Protein AF-A0A7V0ZIM2-F1 (afdb_monomer)

Mean predicted aligned error: 8.86 Å

Secondary structure (DSSP, 8-state):
----PPP--SS----SSEEEEEEEEE-TTSPEEEEEEEEEEEE--TTS--

Foldseek 3Di:
DDPDDDDPDPDDDDDPQWDWDWAFDADPVRDGDPPDTDIDTGGNDVVPDD

Solvent-accessible surface area (backbone atoms only — not comparable to full-atom values): 3562 Å² total; per-residue (Å²): 132,86,84,76,86,76,87,82,73,93,66,94,77,84,70,84,42,57,47,77,46,81,40,76,30,58,50,98,88,65,48,70,42,87,98,42,64,42,80,42,79,44,74,64,45,86,88,62,73,126

Radius of gyration: 17.64 Å; Cα contacts (8 Å, |Δi|>4): 43; chains: 1; bounding box: 26×42×42 Å

Structure (mmCIF, N/CA/C/O backbone):
data_AF-A0A7V0ZIM2-F1
#
_entry.id   AF-A0A7V0ZIM2-F1
#
loop_
_atom_site.group_PDB
_atom_site.id
_atom_site.type_symbol
_atom_site.label_atom_id
_atom_site.label_alt_id
_atom_site.label_comp_id
_atom_site.label_asym_id
_atom_site.label_entity_id
_atom_site.label_seq_id
_atom_site.pdbx_PDB_ins_code
_atom_site.Cartn_x
_atom_site.Cartn_y
_atom_site.Cartn_z
_atom_site.occupancy
_atom_site.B_iso_or_equiv
_atom_site.auth_seq_id
_atom_site.auth_comp_id
_atom_site.auth_asym_id
_atom_site.auth_atom_id
_atom_site.pdbx_PDB_model_num
ATOM 1 N N . MET A 1 1 ? -12.671 -25.645 -18.521 1.00 48.84 1 MET A N 1
ATOM 2 C CA . MET A 1 1 ? -12.021 -24.607 -19.348 1.00 48.84 1 MET A CA 1
ATOM 3 C C . MET A 1 1 ? -10.894 -24.015 -18.520 1.00 48.84 1 MET A C 1
ATOM 5 O O . MET A 1 1 ? -11.171 -23.529 -17.433 1.00 48.84 1 MET A O 1
ATOM 9 N N . SER A 1 2 ? -9.638 -24.167 -18.942 1.00 59.28 2 SER A N 1
ATOM 10 C CA . SER A 1 2 ? -8.485 -23.637 -18.204 1.00 59.28 2 SER A CA 1
ATOM 11 C C . SER A 1 2 ? -8.370 -22.138 -18.470 1.00 59.28 2 SER A C 1
ATOM 13 O O . SER A 1 2 ? -8.018 -21.735 -19.578 1.00 59.28 2 SER A O 1
ATOM 15 N N . ASN A 1 3 ? -8.700 -21.316 -17.477 1.00 67.56 3 ASN A N 1
ATOM 16 C CA . ASN A 1 3 ? -8.538 -19.870 -17.566 1.00 67.56 3 ASN A CA 1
ATOM 17 C C . ASN A 1 3 ? -7.060 -19.536 -17.301 1.00 67.56 3 ASN A C 1
ATOM 19 O O . ASN A 1 3 ? -6.668 -19.279 -16.166 1.00 67.56 3 ASN A O 1
ATOM 23 N N . ASN A 1 4 ? -6.218 -19.657 -18.329 1.00 77.62 4 ASN A N 1
ATOM 24 C CA . ASN A 1 4 ? -4.795 -19.343 -18.221 1.00 77.62 4 ASN A CA 1
ATOM 25 C C . ASN A 1 4 ? -4.620 -17.822 -18.267 1.00 77.62 4 ASN A C 1
ATOM 27 O O . ASN A 1 4 ? -4.848 -17.201 -19.303 1.00 77.62 4 ASN A O 1
ATOM 31 N N . LEU A 1 5 ? -4.225 -17.225 -17.142 1.00 85.56 5 LEU A N 1
ATOM 32 C CA . LEU A 1 5 ? -3.831 -15.820 -17.089 1.00 85.56 5 LEU A CA 1
ATOM 33 C C . LEU A 1 5 ? -2.494 -15.665 -17.819 1.00 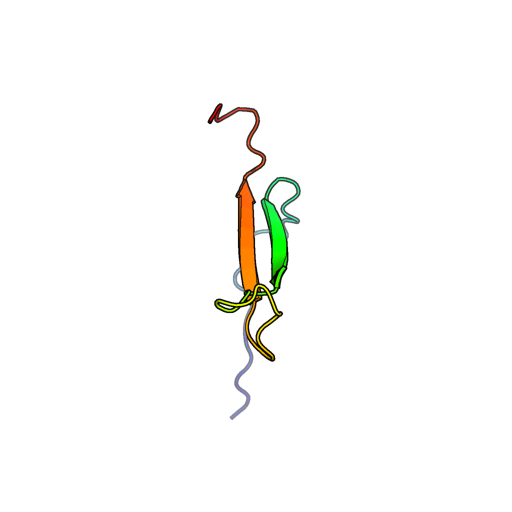85.56 5 LEU A C 1
ATOM 35 O O . LEU A 1 5 ? -1.491 -16.251 -17.416 1.00 85.56 5 LEU A O 1
ATOM 39 N N . VAL A 1 6 ? -2.496 -14.898 -18.909 1.00 84.62 6 VAL A N 1
ATOM 40 C CA . VAL A 1 6 ? -1.291 -14.612 -19.692 1.00 84.62 6 VAL A CA 1
ATOM 41 C C . VAL A 1 6 ? -0.755 -13.251 -19.264 1.00 84.62 6 VAL A C 1
ATOM 43 O O . VAL A 1 6 ? -1.476 -12.251 -19.289 1.00 84.62 6 VAL A O 1
ATOM 46 N N . ASN A 1 7 ? 0.506 -13.218 -18.844 1.00 86.19 7 ASN A N 1
ATOM 47 C CA . ASN A 1 7 ? 1.211 -11.979 -18.547 1.00 86.19 7 ASN A CA 1
ATOM 48 C C . ASN A 1 7 ? 1.509 -11.236 -19.866 1.00 86.19 7 ASN A C 1
ATOM 50 O O . ASN A 1 7 ? 2.001 -11.844 -20.813 1.00 86.19 7 ASN A O 1
ATOM 54 N N . HIS A 1 8 ? 1.190 -9.941 -19.922 1.00 86.56 8 HIS A N 1
ATOM 55 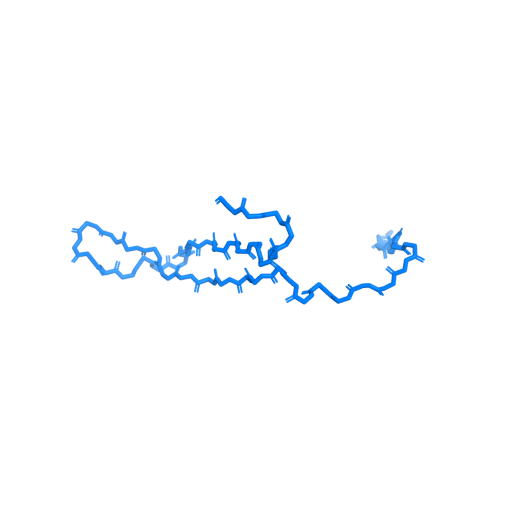C CA . HIS A 1 8 ? 1.395 -9.072 -21.089 1.00 86.56 8 HIS A CA 1
ATOM 56 C C . HIS A 1 8 ? 2.480 -8.005 -20.855 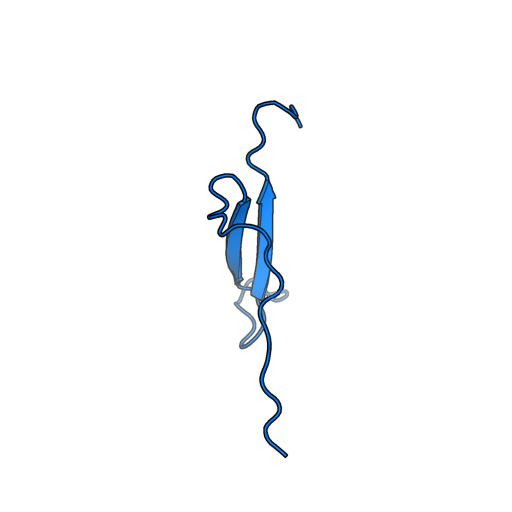1.00 86.56 8 HIS A C 1
ATOM 58 O O . HIS A 1 8 ? 2.563 -7.028 -21.600 1.00 86.56 8 HIS A O 1
ATOM 64 N N . ASN A 1 9 ? 3.302 -8.154 -19.818 1.00 87.56 9 ASN A N 1
ATOM 65 C CA . ASN A 1 9 ? 4.408 -7.245 -19.557 1.00 87.56 9 ASN A CA 1
ATOM 66 C C . ASN A 1 9 ? 5.434 -7.333 -20.695 1.00 87.56 9 ASN A C 1
ATOM 68 O O . ASN A 1 9 ? 5.877 -8.416 -21.067 1.00 87.56 9 ASN A O 1
ATOM 72 N N . LEU A 1 10 ? 5.819 -6.177 -21.244 1.00 89.94 10 LEU A N 1
ATOM 73 C CA . LEU A 1 10 ? 6.854 -6.088 -22.283 1.00 89.94 10 LEU A CA 1
ATOM 74 C C . LEU A 1 10 ? 8.255 -6.353 -21.720 1.00 89.94 10 LEU A C 1
ATOM 76 O O . LEU A 1 10 ? 9.129 -6.849 -22.425 1.00 89.94 10 LEU A O 1
ATOM 80 N N . VAL A 1 11 ? 8.454 -5.984 -20.457 1.00 88.69 11 VAL A N 1
ATOM 81 C CA . VAL A 1 11 ? 9.678 -6.167 -19.685 1.00 88.69 11 VAL A CA 1
ATOM 82 C C . VAL A 1 11 ? 9.308 -6.375 -18.223 1.00 88.69 11 VAL A C 1
ATOM 84 O O . VAL A 1 11 ? 8.320 -5.815 -17.741 1.00 88.69 11 VAL A O 1
ATOM 87 N N . ASP A 1 12 ? 10.123 -7.143 -17.514 1.00 88.44 12 ASP A N 1
ATOM 88 C CA . ASP A 1 12 ? 10.015 -7.261 -16.066 1.00 88.44 12 ASP A CA 1
ATOM 89 C C . ASP A 1 12 ? 10.698 -6.057 -15.411 1.00 88.44 12 ASP A C 1
ATOM 91 O O . ASP A 1 12 ? 11.883 -5.795 -15.633 1.00 88.44 12 ASP A O 1
ATOM 95 N N . ILE A 1 13 ? 9.936 -5.295 -14.628 1.00 83.06 13 ILE A N 1
ATOM 96 C CA . ILE A 1 13 ? 10.421 -4.112 -13.916 1.00 83.06 13 ILE A CA 1
ATOM 97 C C . ILE A 1 13 ? 10.122 -4.295 -12.437 1.00 83.06 13 ILE A C 1
ATOM 99 O O . ILE A 1 13 ? 8.976 -4.514 -12.050 1.00 83.06 13 ILE A O 1
ATOM 103 N N . ASP A 1 14 ? 11.161 -4.147 -11.624 1.00 81.25 14 ASP A N 1
ATOM 104 C CA . ASP A 1 14 ? 11.026 -3.982 -10.185 1.00 81.25 14 ASP A CA 1
ATOM 105 C C . ASP A 1 14 ? 11.039 -2.483 -9.854 1.00 81.25 14 ASP A C 1
ATOM 107 O O . ASP A 1 14 ? 12.024 -1.776 -10.110 1.00 81.25 14 ASP A O 1
ATOM 111 N N . TYR A 1 15 ? 9.913 -1.971 -9.359 1.00 79.50 15 TYR A N 1
ATOM 112 C CA . TYR A 1 15 ? 9.741 -0.549 -9.085 1.00 79.50 15 TYR A CA 1
ATOM 113 C C . TYR A 1 15 ? 10.402 -0.185 -7.756 1.00 79.50 15 TYR A C 1
ATOM 115 O O . TYR A 1 15 ? 9.852 -0.423 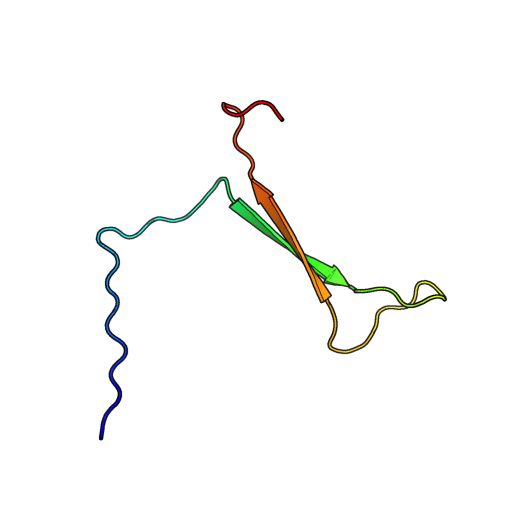-6.689 1.00 79.50 15 TYR A O 1
ATOM 123 N N . LYS A 1 16 ? 11.569 0.458 -7.822 1.00 80.81 16 LYS A N 1
ATOM 124 C CA . LYS A 1 16 ? 12.323 0.873 -6.624 1.00 80.81 16 LYS A CA 1
ATOM 125 C C . LYS A 1 16 ? 11.818 2.162 -5.981 1.00 80.81 16 LYS A C 1
ATOM 127 O O . LYS A 1 16 ? 12.040 2.387 -4.800 1.00 80.81 16 LYS A O 1
ATOM 132 N N . GLU A 1 17 ? 11.145 2.997 -6.765 1.00 84.44 17 GLU A N 1
ATOM 133 C CA . GLU A 1 17 ? 10.703 4.332 -6.345 1.00 84.44 17 GLU A CA 1
ATOM 134 C C . GLU A 1 17 ? 9.239 4.369 -5.892 1.00 84.44 17 GLU A C 1
ATOM 136 O O . GLU A 1 17 ? 8.742 5.416 -5.489 1.00 84.44 17 GLU A O 1
ATOM 141 N N . ILE A 1 18 ? 8.527 3.243 -5.973 1.00 85.88 18 ILE A N 1
ATOM 142 C CA . ILE A 1 18 ? 7.161 3.119 -5.467 1.00 85.88 18 ILE A CA 1
ATOM 143 C C . ILE A 1 18 ? 7.246 2.359 -4.150 1.00 85.88 18 ILE A C 1
ATOM 145 O O . ILE A 1 18 ? 7.501 1.158 -4.137 1.00 85.88 18 ILE A O 1
ATOM 149 N N . ILE A 1 19 ? 7.036 3.061 -3.043 1.00 86.38 19 ILE A N 1
ATOM 150 C CA . ILE A 1 19 ? 7.007 2.455 -1.715 1.00 86.38 19 ILE A CA 1
ATOM 151 C C . ILE A 1 19 ? 5.545 2.203 -1.362 1.00 86.38 19 ILE A C 1
ATOM 153 O O . ILE A 1 19 ? 4.732 3.129 -1.338 1.00 86.38 19 ILE A O 1
ATOM 157 N N . TYR A 1 20 ? 5.217 0.938 -1.105 1.00 89.50 20 TYR A N 1
ATOM 158 C CA . TYR A 1 20 ? 3.890 0.514 -0.680 1.00 89.50 20 TYR A CA 1
ATOM 159 C C . TYR A 1 20 ? 3.918 0.080 0.783 1.00 89.50 20 TYR A C 1
ATOM 161 O O . TYR A 1 20 ? 4.628 -0.856 1.147 1.00 89.50 20 TYR A O 1
ATOM 169 N N . GLU A 1 21 ? 3.108 0.735 1.608 1.00 92.31 21 GLU A N 1
ATOM 170 C CA . GLU A 1 21 ? 2.946 0.400 3.020 1.00 92.31 21 GLU A CA 1
ATOM 171 C C . GLU A 1 21 ? 1.468 0.192 3.352 1.00 92.31 21 GLU A C 1
ATOM 173 O O . GLU A 1 21 ? 0.612 0.998 2.994 1.00 92.31 21 GLU A O 1
ATOM 178 N N . LEU A 1 22 ? 1.165 -0.875 4.092 1.00 94.38 22 LEU A N 1
ATOM 179 C CA . LEU A 1 22 ? -0.139 -1.060 4.721 1.00 94.38 22 LEU A CA 1
ATOM 180 C C . LEU A 1 22 ? -0.049 -0.624 6.176 1.00 94.38 22 LEU A C 1
ATOM 182 O O . LEU A 1 22 ? 0.728 -1.180 6.951 1.00 94.38 22 LEU A O 1
ATOM 186 N N . ARG A 1 23 ? -0.854 0.372 6.542 1.00 93.88 23 ARG A N 1
ATOM 187 C CA . ARG A 1 23 ? -0.962 0.867 7.917 1.00 93.88 23 ARG A CA 1
ATOM 188 C C . ARG A 1 23 ? -2.341 0.532 8.484 1.00 93.88 23 ARG A C 1
ATOM 190 O O . ARG A 1 23 ? -3.308 0.558 7.721 1.00 93.88 23 ARG A O 1
ATOM 197 N N . PRO A 1 24 ? -2.461 0.253 9.793 1.00 95.00 24 PRO A N 1
ATOM 198 C CA . PRO A 1 24 ? -3.757 -0.023 10.401 1.00 95.00 24 PRO A CA 1
ATOM 199 C C . PRO A 1 24 ? -4.704 1.163 10.192 1.00 95.00 24 PRO A C 1
ATOM 201 O O . PRO A 1 24 ? -4.304 2.325 10.317 1.00 95.00 24 PRO A O 1
ATOM 204 N N . CYS A 1 25 ? -5.956 0.871 9.843 1.00 94.94 25 CYS A N 1
ATOM 205 C CA . CYS A 1 25 ? -7.009 1.876 9.880 1.00 94.94 25 CYS A CA 1
ATOM 206 C C . CYS A 1 25 ? -7.494 1.996 11.322 1.00 94.94 25 CYS A C 1
ATOM 208 O O . CYS A 1 25 ? -7.829 0.982 11.928 1.00 94.94 25 CYS A O 1
ATOM 210 N N . LEU A 1 26 ? -7.472 3.206 11.875 1.00 95.81 26 LEU A N 1
ATOM 211 C CA . LEU A 1 26 ? -7.838 3.436 13.268 1.00 95.81 26 LEU A CA 1
ATOM 212 C C . LEU A 1 26 ? -9.297 3.878 13.366 1.00 95.81 26 LEU A C 1
ATOM 214 O O . LEU A 1 26 ? -9.779 4.631 12.516 1.00 95.81 26 LEU A O 1
ATOM 218 N N . ASP A 1 27 ? -9.984 3.412 14.401 1.00 93.62 27 ASP A N 1
ATOM 219 C CA . ASP A 1 27 ? -11.324 3.866 14.748 1.00 93.62 27 ASP A CA 1
ATOM 220 C C . ASP A 1 27 ? -11.293 5.226 15.480 1.00 93.62 27 ASP A C 1
ATOM 222 O O . ASP A 1 27 ? -10.260 5.888 15.601 1.00 93.62 27 ASP A O 1
ATOM 226 N N . TYR A 1 28 ? -12.448 5.662 15.984 1.00 94.25 28 TYR A N 1
ATOM 227 C CA . TYR A 1 28 ? -12.568 6.922 16.721 1.00 94.25 28 TYR A CA 1
ATOM 228 C C . TYR A 1 28 ? -11.840 6.927 18.080 1.00 94.25 28 TYR A C 1
ATOM 230 O O . TYR A 1 28 ? -11.581 8.006 18.611 1.00 94.25 28 TYR A O 1
ATOM 238 N N . ASN A 1 29 ? -11.516 5.759 18.640 1.00 95.06 29 ASN A N 1
ATOM 239 C CA . ASN A 1 29 ? -10.735 5.608 19.871 1.00 95.06 29 ASN A CA 1
ATOM 240 C C . ASN A 1 29 ? -9.227 5.533 19.595 1.00 95.06 29 ASN A C 1
ATOM 242 O O . ASN A 1 29 ? -8.430 5.664 20.523 1.00 95.06 29 ASN A O 1
ATOM 246 N N . GLY A 1 30 ? -8.834 5.362 18.330 1.00 93.88 30 GLY A N 1
ATOM 247 C CA . GLY A 1 30 ? -7.450 5.146 17.924 1.00 93.88 30 GLY A CA 1
ATOM 248 C C . GLY A 1 30 ? -7.052 3.670 17.862 1.00 93.88 30 GLY A C 1
ATOM 249 O O . GLY A 1 30 ? -5.864 3.386 17.705 1.00 93.88 30 GLY A O 1
ATOM 250 N N . ASP A 1 31 ? -8.008 2.744 17.955 1.00 96.06 31 ASP A N 1
ATOM 251 C CA . ASP A 1 31 ? -7.755 1.306 17.910 1.00 96.06 31 ASP A CA 1
ATOM 252 C C . ASP A 1 31 ? -7.777 0.782 16.461 1.00 96.06 31 ASP A C 1
ATOM 254 O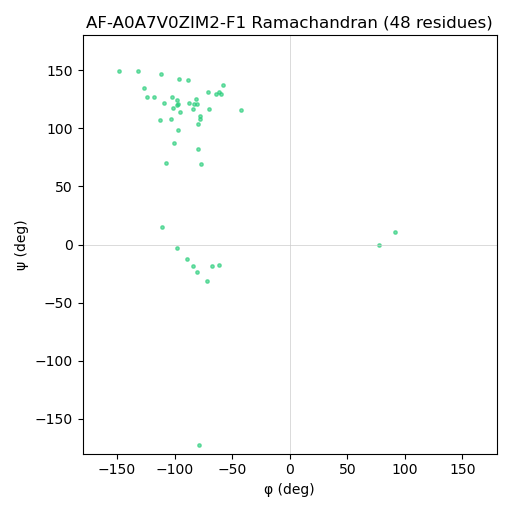 O . ASP A 1 31 ? -8.598 1.229 15.653 1.00 96.06 31 ASP A O 1
ATOM 258 N N . PRO A 1 32 ? -6.899 -0.171 16.087 1.00 96.81 32 PRO A N 1
ATOM 259 C CA . PRO A 1 32 ? -6.928 -0.786 14.764 1.00 96.81 32 PRO A CA 1
ATOM 260 C C . PRO A 1 32 ? -8.240 -1.526 14.482 1.00 9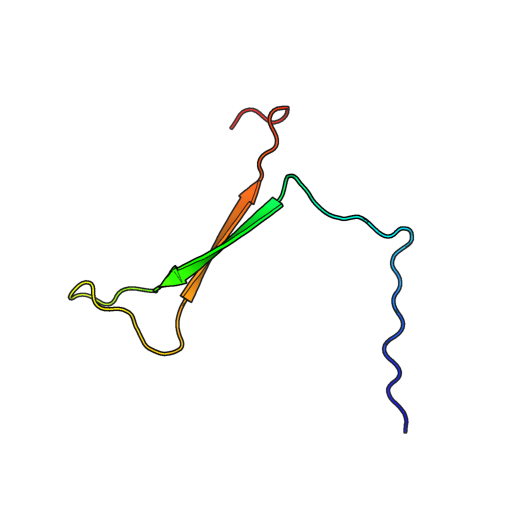6.81 32 PRO A C 1
ATOM 262 O O . PRO A 1 32 ? -8.664 -2.386 15.253 1.00 96.81 32 PRO A O 1
ATOM 265 N N . VAL A 1 33 ? -8.837 -1.257 13.323 1.00 95.62 33 VAL A N 1
ATOM 266 C CA . VAL A 1 33 ? -10.028 -1.957 12.836 1.00 95.62 33 VAL A CA 1
ATOM 267 C C . VAL A 1 33 ? -9.617 -3.266 12.160 1.00 95.62 33 VAL A C 1
ATOM 269 O O . VAL A 1 33 ? -8.867 -3.274 11.181 1.00 95.62 33 VAL A O 1
ATOM 272 N N . GLU A 1 34 ? -10.127 -4.389 12.664 1.00 94.81 34 GLU A N 1
ATOM 273 C CA . GLU A 1 34 ? -9.821 -5.715 12.126 1.00 94.81 34 GLU A CA 1
ATOM 274 C C . GLU A 1 34 ? -10.233 -5.834 10.650 1.00 94.81 34 GLU A C 1
ATOM 276 O O . GLU A 1 34 ? -11.349 -5.499 10.254 1.00 94.81 34 GLU A O 1
ATOM 281 N N . GLY A 1 35 ? -9.305 -6.308 9.817 1.00 93.56 35 GLY A N 1
ATOM 282 C CA . GLY A 1 35 ? -9.531 -6.489 8.383 1.00 93.56 35 GLY A CA 1
ATOM 283 C C . GLY A 1 35 ? -9.480 -5.204 7.548 1.00 93.56 35 GLY A C 1
ATOM 284 O O . GLY A 1 35 ? -9.608 -5.294 6.326 1.00 93.56 35 GLY A O 1
ATOM 285 N N . LEU A 1 36 ? -9.249 -4.031 8.154 1.00 95.12 36 LEU A N 1
ATOM 286 C CA . LEU A 1 36 ? -9.172 -2.753 7.445 1.00 95.12 36 LEU A CA 1
ATOM 287 C C . LEU A 1 36 ? -7.788 -2.106 7.579 1.00 95.12 36 LEU A C 1
ATOM 289 O O . LEU A 1 36 ? -7.281 -1.862 8.671 1.00 95.12 36 LEU A O 1
ATOM 293 N N . ASN A 1 37 ? -7.196 -1.764 6.436 1.00 95.94 37 ASN A N 1
ATOM 294 C CA . ASN A 1 37 ? -5.902 -1.095 6.366 1.00 95.94 37 ASN A CA 1
ATOM 295 C C . ASN A 1 37 ? -5.957 0.099 5.414 1.00 95.94 37 ASN A C 1
ATOM 297 O O . ASN A 1 37 ? -6.654 0.078 4.401 1.00 95.94 37 ASN A O 1
ATOM 301 N N . ASN A 1 38 ? -5.153 1.111 5.716 1.00 94.94 38 ASN A N 1
ATOM 302 C CA . ASN A 1 38 ? -4.854 2.207 4.813 1.00 94.94 38 ASN A CA 1
ATOM 303 C C . ASN A 1 38 ? -3.658 1.820 3.938 1.00 94.94 38 ASN A C 1
ATOM 305 O O . ASN A 1 38 ? -2.572 1.548 4.452 1.00 94.94 38 ASN A O 1
ATOM 309 N N . ALA A 1 39 ? -3.851 1.830 2.622 1.00 94.75 39 ALA A N 1
ATOM 310 C CA . ALA A 1 39 ? -2.776 1.657 1.654 1.00 94.75 39 ALA A CA 1
ATOM 311 C C . ALA A 1 39 ? -2.076 2.994 1.401 1.00 94.75 39 ALA A C 1
ATOM 313 O O . ALA A 1 39 ? -2.680 3.943 0.902 1.00 94.75 39 ALA A O 1
ATOM 314 N N . TRP A 1 40 ? -0.800 3.067 1.754 1.00 93.12 40 TRP A N 1
ATOM 315 C CA . TRP A 1 40 ? 0.055 4.218 1.514 1.00 93.12 40 TRP A CA 1
ATOM 316 C C . TRP A 1 40 ? 0.938 3.912 0.313 1.00 93.12 40 TRP A C 1
ATOM 318 O O . TRP A 1 40 ? 1.735 2.977 0.339 1.00 93.12 40 TRP A O 1
ATOM 328 N N . ILE A 1 41 ? 0.7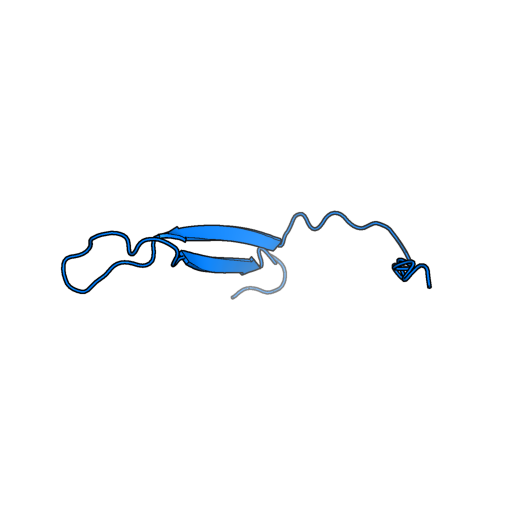74 4.700 -0.745 1.00 89.75 41 ILE A N 1
ATOM 329 C CA . ILE A 1 41 ? 1.582 4.617 -1.960 1.00 89.75 41 ILE A CA 1
ATOM 330 C C . ILE A 1 41 ? 2.405 5.895 -2.017 1.00 89.75 41 ILE A C 1
ATOM 332 O O . ILE A 1 41 ? 1.868 6.973 -2.272 1.00 89.75 41 ILE A O 1
ATOM 336 N N . LEU A 1 42 ? 3.701 5.778 -1.748 1.00 86.81 42 LEU A N 1
ATOM 337 C CA . LEU A 1 42 ? 4.633 6.890 -1.830 1.00 86.81 42 LEU A CA 1
ATOM 338 C C . LEU A 1 42 ? 5.419 6.769 -3.129 1.00 86.81 42 LEU A C 1
ATOM 340 O O . LEU A 1 42 ? 6.023 5.736 -3.414 1.00 86.81 42 LEU A O 1
ATOM 344 N N . LEU A 1 43 ? 5.411 7.843 -3.911 1.00 86.56 43 LEU A N 1
ATOM 345 C CA . LEU A 1 43 ? 6.207 7.956 -5.123 1.00 86.56 43 LEU A CA 1
ATOM 346 C C . LEU A 1 43 ? 7.475 8.731 -4.774 1.00 86.56 43 LEU A C 1
ATOM 348 O O . LEU A 1 43 ? 7.464 9.958 -4.692 1.00 86.56 43 LEU A O 1
ATOM 352 N N . ASN A 1 44 ? 8.570 8.015 -4.547 1.00 73.38 44 ASN A N 1
ATOM 353 C CA . ASN A 1 44 ? 9.884 8.606 -4.355 1.00 73.38 44 ASN A CA 1
ATOM 354 C C . ASN A 1 44 ? 10.462 9.023 -5.714 1.00 73.38 44 ASN A C 1
ATOM 356 O O . ASN A 1 44 ? 11.389 8.416 -6.232 1.00 73.38 44 ASN A O 1
ATOM 360 N N . ASN A 1 45 ? 9.881 10.045 -6.341 1.00 71.69 45 ASN A N 1
ATOM 361 C CA . ASN A 1 45 ? 10.415 10.593 -7.582 1.00 71.69 45 ASN A CA 1
ATOM 362 C C . ASN A 1 45 ? 11.215 11.870 -7.284 1.00 71.69 45 ASN A C 1
ATOM 364 O O . ASN A 1 45 ? 10.660 12.962 -7.380 1.00 71.69 45 ASN A O 1
ATOM 368 N N . PRO A 1 46 ? 12.523 11.788 -6.974 1.00 65.12 46 PRO A N 1
ATOM 369 C CA . PRO A 1 46 ? 13.324 12.967 -6.640 1.00 65.12 46 PRO A CA 1
ATOM 370 C C . PRO A 1 46 ? 13.404 13.999 -7.777 1.00 65.12 46 PRO A C 1
ATOM 372 O O . PRO A 1 46 ? 13.762 15.147 -7.535 1.00 65.12 46 PRO A O 1
ATOM 375 N N . LYS A 1 47 ? 13.079 13.615 -9.022 1.00 66.50 47 LYS A N 1
ATOM 376 C CA . LYS A 1 47 ? 13.031 14.531 -10.177 1.00 66.50 47 LYS A CA 1
ATOM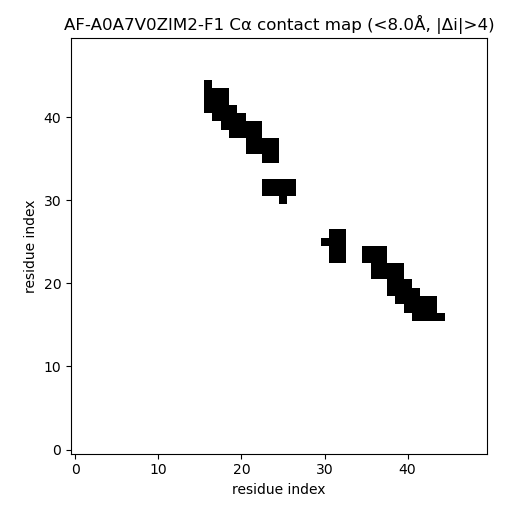 377 C C . LYS A 1 47 ? 11.706 15.278 -10.302 1.00 66.50 47 LYS A C 1
ATOM 379 O O . LYS A 1 47 ? 11.637 16.278 -11.010 1.00 66.50 47 LYS A O 1
ATOM 384 N N . GLN A 1 48 ? 10.665 14.782 -9.652 1.00 59.97 48 GLN A N 1
ATOM 385 C CA . GLN A 1 48 ? 9.357 15.403 -9.583 1.00 59.97 48 GLN A CA 1
ATOM 386 C C . GLN A 1 48 ? 9.230 15.941 -8.162 1.00 59.97 48 GLN A C 1
ATOM 388 O O . GLN A 1 48 ? 8.549 15.358 -7.329 1.00 59.97 48 GLN A O 1
ATOM 393 N N . TYR A 1 49 ? 10.008 16.993 -7.877 1.00 55.09 49 TYR A N 1
ATOM 394 C CA . TYR A 1 49 ? 9.928 17.758 -6.635 1.00 55.09 49 TYR A CA 1
ATOM 395 C C . TYR A 1 49 ? 8.445 17.966 -6.284 1.00 55.09 49 TYR A C 1
ATOM 397 O O . TYR A 1 49 ? 7.725 18.560 -7.087 1.00 55.09 49 TYR A O 1
ATOM 405 N N . ASN A 1 50 ? 7.996 17.397 -5.158 1.00 50.72 50 ASN A N 1
ATOM 406 C CA . ASN A 1 50 ? 6.636 17.593 -4.643 1.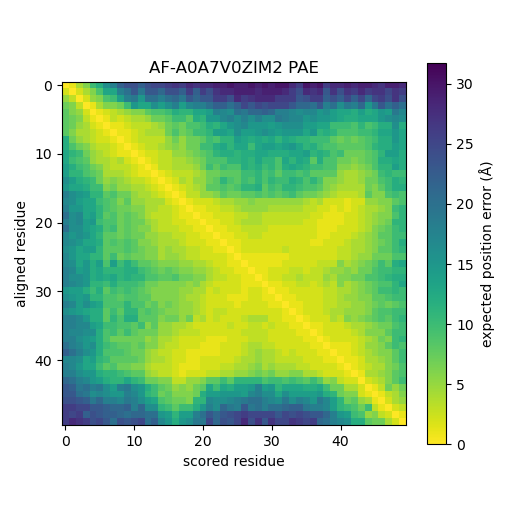00 50.72 50 ASN A CA 1
ATOM 407 C C . ASN A 1 50 ? 6.336 19.079 -4.432 1.00 50.72 50 ASN A C 1
ATOM 409 O O . ASN A 1 50 ? 7.242 19.784 -3.928 1.00 50.72 50 ASN A O 1
#

Sequence (50 aa):
MSNNLVNHNLVDIDYKEIIYELRPCLDYNGDPVEGLNNAWILLNNPKQYN

pLDDT: mean 84.42, std 12.76, range [48.84, 96.81]

Nearest PDB structures (foldseek):
  7r81-assembly1_W2  TM=5.511E-01  e=1.501E-01  Neurospora crassa
  6uz7-assembly1_V  TM=5.246E-01  e=2.526E-01  Kluyveromyces lactis
  8i7j-assembly1_V  TM=6.260E-01  e=8.150E-01  Kluyveromyces lactis NRRL Y-1140
  8oo0-assembly1_SV  TM=4.852E-01  e=3.732E-01  Thermochaetoides thermophila
  8b2l-assembly1_G1  TM=5.141E-01  e=7.636E-01  Nicotiana tabacum